Protein AF-A0A558C2K7-F1 (afdb_monomer_lite)

pLDDT: mean 79.47, std 20.64, range [41.44, 98.75]

Foldseek 3Di:
DDDDDDPDDPDDPPPPPPPDPPPLVVQCPDPDVVSVVVSVVVVVVVVVVVVVVVVVVVVVVVVVVVVVVVVVVVVVVVVVVVCVVVVD

Structure (mmCIF, N/CA/C/O backbone):
data_AF-A0A558C2K7-F1
#
_entry.id   AF-A0A558C2K7-F1
#
loop_
_atom_site.group_PDB
_atom_site.id
_atom_site.type_symbol
_atom_site.label_atom_id
_atom_site.label_alt_id
_atom_site.label_comp_id
_atom_site.label_asym_id
_atom_site.label_entity_id
_atom_site.label_seq_id
_atom_site.pdbx_PDB_ins_code
_atom_site.Cartn_x
_atom_site.Cartn_y
_atom_site.Cartn_z
_atom_site.occupancy
_atom_site.B_iso_or_equiv
_atom_site.auth_seq_id
_atom_site.auth_comp_id
_atom_site.auth_asym_id
_atom_site.auth_atom_id
_atom_site.pdbx_PDB_model_num
ATOM 1 N N . MET A 1 1 ? 18.470 -15.646 28.378 1.00 47.12 1 MET A N 1
ATOM 2 C CA . MET A 1 1 ? 19.237 -14.648 27.598 1.00 47.12 1 MET A CA 1
ATOM 3 C C . MET A 1 1 ? 19.707 -15.275 26.290 1.00 47.12 1 MET A C 1
ATOM 5 O O . MET A 1 1 ? 20.471 -16.223 26.369 1.00 47.12 1 MET A O 1
ATOM 9 N N . ARG A 1 2 ? 19.247 -14.771 25.132 1.00 41.44 2 ARG A N 1
ATOM 10 C CA . ARG A 1 2 ? 19.973 -14.638 23.842 1.00 41.44 2 ARG A CA 1
ATOM 11 C C . ARG A 1 2 ? 18.958 -14.322 22.734 1.00 41.44 2 ARG A C 1
ATOM 13 O O . ARG A 1 2 ? 18.109 -15.142 22.415 1.00 41.44 2 ARG A O 1
ATOM 20 N N . ARG A 1 3 ? 19.025 -13.096 22.211 1.00 49.72 3 ARG A N 1
ATOM 21 C CA . ARG A 1 3 ? 18.300 -12.632 21.019 1.00 49.72 3 ARG A CA 1
ATOM 22 C C . ARG A 1 3 ? 19.187 -12.915 19.796 1.00 49.72 3 ARG A C 1
ATOM 24 O O . ARG A 1 3 ? 20.358 -12.551 19.875 1.00 49.72 3 ARG A O 1
ATOM 31 N N . PRO A 1 4 ? 18.687 -13.488 18.693 1.00 48.34 4 PRO A N 1
ATOM 32 C CA . PRO A 1 4 ? 19.326 -13.339 17.389 1.00 48.34 4 PRO A CA 1
ATOM 33 C C . PRO A 1 4 ? 18.789 -12.033 16.773 1.00 48.34 4 PRO A C 1
ATOM 35 O O . PRO A 1 4 ? 17.584 -11.825 16.692 1.00 48.34 4 PRO A O 1
ATOM 38 N N . SER A 1 5 ? 19.608 -10.994 16.621 1.00 49.81 5 SER A N 1
ATOM 39 C CA . SER A 1 5 ? 20.523 -10.784 15.490 1.00 49.81 5 SER A CA 1
ATOM 40 C C . SER A 1 5 ? 19.792 -10.804 14.152 1.00 49.81 5 SER A C 1
ATOM 42 O O . SER A 1 5 ? 19.583 -11.873 13.595 1.00 49.81 5 SER A O 1
ATOM 44 N N . GLN A 1 6 ? 19.445 -9.605 13.673 1.00 48.78 6 GLN A N 1
ATOM 45 C CA . GLN A 1 6 ? 19.604 -9.094 12.300 1.00 48.78 6 GLN A CA 1
ATOM 46 C C . GLN A 1 6 ? 18.533 -8.032 12.026 1.00 48.78 6 GLN A C 1
ATOM 48 O O . GLN A 1 6 ? 17.520 -8.265 11.374 1.00 48.78 6 GLN A O 1
ATOM 53 N N . VAL A 1 7 ? 18.769 -6.829 12.553 1.00 46.88 7 VAL A N 1
ATOM 54 C CA . VAL A 1 7 ? 18.136 -5.623 12.016 1.00 46.88 7 VAL A CA 1
ATOM 55 C C . VAL A 1 7 ? 18.830 -5.370 10.681 1.00 46.88 7 VAL A C 1
ATOM 57 O O . VAL A 1 7 ? 19.938 -4.838 10.644 1.00 46.88 7 VAL A O 1
ATOM 60 N N . LEU A 1 8 ? 18.224 -5.862 9.598 1.00 51.88 8 LEU A N 1
ATOM 61 C CA . LEU A 1 8 ? 18.637 -5.549 8.236 1.00 51.88 8 LEU A CA 1
ATOM 62 C C . LEU A 1 8 ? 18.512 -4.035 8.047 1.00 51.88 8 LEU A C 1
ATOM 64 O O . LEU A 1 8 ? 17.422 -3.467 8.132 1.00 51.88 8 LEU A O 1
ATOM 68 N N . ALA A 1 9 ? 19.651 -3.388 7.826 1.00 50.81 9 ALA A N 1
ATOM 69 C CA . ALA A 1 9 ? 19.738 -1.987 7.474 1.00 50.81 9 ALA A CA 1
ATOM 70 C C . ALA A 1 9 ? 19.072 -1.759 6.107 1.00 50.81 9 ALA A C 1
ATOM 72 O O . ALA A 1 9 ? 19.666 -2.016 5.063 1.00 50.81 9 ALA A O 1
ATOM 73 N N . PHE A 1 10 ? 17.834 -1.265 6.108 1.00 46.53 10 PHE A N 1
ATOM 74 C CA . PHE A 1 10 ? 17.216 -0.676 4.924 1.00 46.53 10 PHE A CA 1
ATOM 75 C C . PHE A 1 10 ? 17.720 0.759 4.777 1.00 46.53 10 PHE A C 1
ATOM 77 O O . PHE A 1 10 ? 17.097 1.711 5.240 1.00 46.53 10 PHE A O 1
ATOM 84 N N . ALA A 1 11 ? 18.879 0.906 4.146 1.00 52.31 11 ALA A N 1
ATOM 85 C CA . ALA A 1 11 ? 19.341 2.182 3.632 1.00 52.31 11 ALA A CA 1
ATOM 86 C C . ALA A 1 11 ? 19.470 2.062 2.117 1.00 52.31 11 ALA A C 1
ATOM 88 O O . ALA A 1 11 ? 20.452 1.523 1.627 1.00 52.31 11 ALA A O 1
ATOM 89 N N . LEU A 1 12 ? 18.486 2.578 1.383 1.00 54.69 12 LEU A N 1
ATOM 90 C CA . LEU A 1 12 ? 18.741 3.178 0.077 1.00 54.69 12 LEU A CA 1
ATOM 91 C C . LEU A 1 12 ? 17.609 4.158 -0.247 1.00 54.69 12 LEU A C 1
ATOM 93 O O . LEU A 1 12 ? 16.615 3.839 -0.894 1.00 54.69 12 LEU A O 1
ATOM 97 N N . ALA A 1 13 ? 17.766 5.378 0.262 1.00 54.38 13 ALA A N 1
ATOM 98 C CA . ALA A 1 13 ? 17.044 6.541 -0.223 1.00 54.38 13 ALA A CA 1
ATOM 99 C C . ALA A 1 13 ? 17.601 6.895 -1.610 1.00 54.38 13 ALA A C 1
ATOM 101 O O . ALA A 1 13 ? 18.513 7.704 -1.743 1.00 54.38 13 ALA A O 1
ATOM 102 N N . ALA A 1 14 ? 17.080 6.241 -2.645 1.00 54.34 14 ALA A N 1
ATOM 103 C CA . ALA A 1 14 ? 17.290 6.642 -4.026 1.00 54.34 14 ALA A CA 1
ATOM 104 C C . ALA A 1 14 ? 16.140 7.566 -4.435 1.00 54.34 14 ALA A C 1
ATOM 106 O O . ALA A 1 14 ? 15.157 7.152 -5.045 1.00 54.34 14 ALA A O 1
ATOM 107 N N . SER A 1 15 ? 16.263 8.841 -4.074 1.00 54.09 15 SER A N 1
ATOM 108 C CA . SER A 1 15 ? 15.526 9.925 -4.715 1.00 54.09 15 SER A CA 1
ATOM 109 C C . SER A 1 15 ? 16.046 10.093 -6.148 1.00 54.09 15 SER A C 1
ATOM 111 O O . SER A 1 15 ? 16.826 11.000 -6.427 1.00 54.09 15 SER A O 1
ATOM 113 N N . LEU A 1 16 ? 15.663 9.186 -7.052 1.00 49.91 16 LEU A N 1
ATOM 114 C CA . LEU A 1 16 ? 15.786 9.403 -8.490 1.00 49.91 16 LEU A CA 1
ATOM 115 C C . LEU A 1 16 ? 14.478 10.013 -8.981 1.00 49.91 16 LEU A C 1
ATOM 117 O O . LEU A 1 16 ? 13.465 9.341 -9.157 1.00 49.91 16 LEU A O 1
ATOM 121 N N . SER A 1 17 ? 14.522 11.326 -9.159 1.00 50.16 17 SER A N 1
ATOM 122 C CA . SER A 1 17 ? 13.512 12.143 -9.813 1.00 50.16 17 SER A CA 1
ATOM 123 C C . SER A 1 17 ? 13.055 11.473 -11.117 1.00 50.16 17 SER A C 1
ATOM 125 O O . SER A 1 17 ? 13.857 11.307 -12.036 1.00 50.16 17 SER A O 1
ATOM 127 N N . LEU A 1 18 ? 11.772 11.098 -11.194 1.00 51.41 18 LEU A N 1
ATOM 128 C CA . LEU A 1 18 ? 11.099 10.429 -12.322 1.00 51.41 18 LEU A CA 1
ATOM 129 C C . LEU A 1 18 ? 10.972 11.319 -13.588 1.00 51.41 18 LEU A C 1
ATOM 131 O O . LEU A 1 18 ? 9.908 11.423 -14.191 1.00 51.41 18 LEU A O 1
ATOM 135 N N . GLY A 1 19 ? 12.044 11.994 -14.004 1.00 51.28 19 GLY A N 1
ATOM 136 C CA . GLY A 1 19 ? 12.061 12.894 -15.163 1.00 51.28 19 GLY A CA 1
ATOM 137 C C . GLY A 1 19 ? 12.514 12.265 -16.487 1.00 51.28 19 GLY A C 1
ATOM 138 O O . GLY A 1 19 ? 12.518 12.952 -17.502 1.00 51.28 19 GLY A O 1
ATOM 139 N N . SER A 1 20 ? 12.897 10.984 -16.514 1.00 47.78 20 SER A N 1
ATOM 140 C CA . SER A 1 20 ? 13.716 10.430 -17.611 1.00 47.78 20 SER A CA 1
ATOM 141 C C . SER A 1 20 ? 13.090 9.222 -18.320 1.00 47.78 20 SER A C 1
ATOM 143 O O . SER A 1 20 ? 13.754 8.213 -18.532 1.00 47.78 20 SER A O 1
ATOM 145 N N . CYS A 1 21 ? 11.815 9.287 -18.715 1.00 53.22 21 CYS A N 1
ATOM 146 C CA . CYS A 1 21 ? 11.179 8.188 -19.468 1.00 53.22 21 CYS A CA 1
ATOM 147 C C . CYS A 1 21 ? 11.494 8.173 -20.983 1.00 53.22 21 CYS A C 1
ATOM 149 O O . CYS A 1 21 ? 11.206 7.186 -21.656 1.00 53.22 21 CYS A O 1
ATOM 151 N N . SER A 1 22 ? 12.085 9.229 -21.550 1.00 53.31 22 SER A N 1
ATOM 152 C CA . SER A 1 22 ? 12.333 9.345 -23.001 1.00 53.31 22 SER A CA 1
ATOM 153 C C . SER A 1 22 ? 13.678 8.767 -23.470 1.00 53.31 22 SER A C 1
ATOM 155 O O . SER A 1 22 ? 13.783 8.315 -24.611 1.00 53.31 22 SER A O 1
ATOM 157 N N . LEU A 1 23 ? 14.691 8.712 -22.598 1.00 53.53 23 LEU A N 1
ATOM 158 C CA . LEU A 1 23 ? 16.018 8.173 -22.936 1.00 53.53 23 LEU A CA 1
ATOM 159 C C . LEU A 1 23 ? 16.040 6.635 -22.910 1.00 53.53 23 LEU A C 1
ATOM 161 O O . LEU A 1 23 ? 16.501 6.005 -23.857 1.00 53.53 23 LEU A O 1
ATOM 165 N N . ILE A 1 24 ? 15.423 6.020 -21.896 1.00 56.31 24 ILE A N 1
ATOM 166 C CA . ILE A 1 24 ? 15.424 4.558 -21.693 1.00 56.31 24 ILE A CA 1
ATOM 167 C C . ILE A 1 24 ? 14.696 3.822 -22.833 1.00 56.31 24 ILE A C 1
ATOM 169 O O . ILE A 1 24 ? 15.090 2.729 -23.238 1.00 56.31 24 ILE A O 1
ATOM 173 N N . ARG A 1 25 ? 13.639 4.426 -23.395 1.00 55.00 25 ARG A N 1
ATOM 174 C CA . ARG A 1 25 ? 12.878 3.839 -24.512 1.00 55.00 25 ARG A CA 1
ATOM 175 C C . ARG A 1 25 ? 13.650 3.872 -25.836 1.00 55.00 25 ARG A C 1
ATOM 177 O O . ARG A 1 25 ? 13.440 2.997 -26.669 1.00 55.00 25 ARG A O 1
ATOM 184 N N . SER A 1 26 ? 14.535 4.855 -26.010 1.00 56.47 26 SER A N 1
ATOM 185 C CA . SER A 1 26 ? 15.396 4.975 -27.194 1.00 56.47 26 SER A CA 1
ATOM 186 C C . SER A 1 26 ? 16.562 3.979 -27.146 1.00 56.47 26 SER A C 1
ATOM 188 O O . SER A 1 26 ? 16.885 3.378 -28.168 1.00 56.47 26 SER A O 1
ATOM 190 N N . ASP A 1 27 ? 17.124 3.721 -25.960 1.00 56.88 27 ASP A N 1
ATOM 191 C CA . ASP A 1 27 ? 18.197 2.732 -25.765 1.00 56.88 27 ASP A CA 1
ATOM 192 C C . ASP A 1 27 ? 17.724 1.273 -25.864 1.00 56.88 27 ASP A C 1
ATOM 194 O O . ASP A 1 27 ? 18.487 0.404 -26.283 1.00 56.88 27 ASP A O 1
ATOM 198 N N . ALA A 1 28 ? 16.450 0.986 -25.577 1.00 59.88 28 ALA A N 1
ATOM 199 C CA . ALA A 1 28 ? 15.876 -0.349 -25.788 1.00 59.88 28 ALA A CA 1
ATOM 200 C C . ALA A 1 28 ? 15.838 -0.771 -27.274 1.00 59.88 28 ALA A C 1
ATOM 202 O O . ALA A 1 28 ? 15.748 -1.961 -27.566 1.00 59.88 28 ALA A O 1
ATOM 203 N N . ASN A 1 29 ? 15.928 0.187 -28.205 1.00 61.56 29 ASN A N 1
ATOM 204 C CA . ASN A 1 29 ? 16.058 -0.054 -29.646 1.00 61.56 29 ASN A CA 1
ATOM 205 C C . ASN A 1 29 ? 17.502 0.177 -30.147 1.00 61.56 29 ASN A C 1
ATOM 207 O O . ASN A 1 29 ? 17.731 0.390 -31.341 1.00 61.56 29 ASN A O 1
ATOM 211 N N . SER A 1 30 ? 18.481 0.198 -29.235 1.00 67.38 30 SER A N 1
ATOM 212 C CA . SER A 1 30 ? 19.890 0.378 -29.575 1.00 67.38 30 SER A CA 1
ATOM 213 C C . SER A 1 30 ? 20.401 -0.785 -30.423 1.00 67.38 30 SER A C 1
ATOM 215 O O . SER A 1 30 ? 20.086 -1.948 -30.186 1.00 67.38 30 SER A O 1
ATOM 217 N N . ARG A 1 31 ? 21.262 -0.475 -31.398 1.00 74.81 31 ARG A N 1
ATOM 218 C CA . ARG A 1 31 ? 21.978 -1.490 -32.190 1.00 74.81 31 ARG A CA 1
ATOM 219 C C . ARG A 1 31 ? 23.052 -2.222 -31.379 1.00 74.81 31 ARG A C 1
ATOM 221 O O . ARG A 1 31 ? 23.601 -3.208 -31.861 1.00 74.81 31 ARG A O 1
ATOM 228 N N . ASN A 1 32 ? 23.371 -1.736 -30.177 1.00 84.88 32 ASN A N 1
ATOM 229 C CA . ASN A 1 32 ? 24.265 -2.419 -29.256 1.00 84.88 32 ASN A CA 1
ATOM 230 C C . ASN A 1 32 ? 23.451 -3.373 -28.357 1.00 84.88 32 ASN A C 1
ATOM 232 O O . ASN A 1 32 ? 22.658 -2.889 -27.543 1.00 84.88 32 ASN A O 1
ATOM 236 N N . PRO A 1 33 ? 23.658 -4.701 -28.453 1.00 83.62 33 PRO A N 1
ATOM 237 C CA . PRO A 1 33 ? 22.861 -5.682 -27.718 1.00 83.62 33 PRO A CA 1
ATOM 238 C C . PRO A 1 33 ? 22.975 -5.533 -26.195 1.00 83.62 33 PRO A C 1
ATOM 240 O O . PRO A 1 33 ? 21.981 -5.714 -25.500 1.00 83.62 33 PRO A O 1
ATOM 243 N N . LEU A 1 34 ? 24.139 -5.124 -25.675 1.00 86.94 34 LEU A N 1
ATOM 244 C CA . LEU A 1 34 ? 24.334 -4.930 -24.232 1.00 86.94 34 LEU A CA 1
ATOM 245 C C . LEU A 1 34 ? 23.522 -3.742 -23.699 1.00 86.94 34 LEU A C 1
ATOM 247 O O . LEU A 1 34 ? 23.006 -3.781 -22.584 1.00 86.94 34 LEU A O 1
ATOM 251 N N . ILE A 1 35 ? 23.393 -2.683 -24.504 1.00 85.94 35 ILE A N 1
ATOM 252 C CA . ILE A 1 35 ? 22.600 -1.502 -24.145 1.00 85.94 35 ILE A CA 1
ATOM 253 C C . ILE A 1 35 ? 21.108 -1.844 -24.189 1.00 85.94 35 ILE A C 1
ATOM 255 O O . ILE A 1 35 ? 20.375 -1.494 -23.264 1.00 85.94 35 ILE A O 1
ATOM 259 N N . ALA A 1 36 ? 20.670 -2.573 -25.218 1.00 85.06 36 ALA A N 1
ATOM 260 C CA . ALA A 1 36 ? 19.284 -3.009 -25.345 1.00 85.06 36 ALA A CA 1
ATOM 261 C C . ALA A 1 36 ? 18.859 -3.925 -24.180 1.00 85.06 36 ALA A C 1
ATOM 263 O O . ALA A 1 36 ? 17.805 -3.702 -23.583 1.00 85.06 36 ALA A O 1
ATOM 264 N N . GLU A 1 37 ? 19.696 -4.898 -23.800 1.00 87.31 37 GLU A N 1
ATOM 265 C CA . GLU A 1 37 ? 19.442 -5.797 -22.665 1.00 87.31 37 GLU A CA 1
ATOM 266 C C . GLU A 1 37 ? 19.349 -5.027 -21.338 1.00 87.31 37 GLU A C 1
ATOM 268 O O . GLU A 1 37 ? 18.395 -5.188 -20.570 1.00 87.31 37 GLU A O 1
ATOM 273 N N . GLN A 1 38 ? 20.296 -4.121 -21.082 1.00 88.31 38 GLN A N 1
ATOM 274 C CA . GLN A 1 38 ? 20.278 -3.311 -19.867 1.00 88.31 38 GLN A CA 1
ATOM 275 C C . GLN A 1 38 ? 19.050 -2.385 -19.819 1.00 88.31 38 GLN A C 1
ATOM 277 O O . GLN A 1 38 ? 18.437 -2.234 -18.760 1.00 88.31 38 GLN A O 1
ATOM 282 N N . ALA A 1 39 ? 18.642 -1.799 -20.949 1.00 86.88 39 ALA A N 1
ATOM 283 C CA . ALA A 1 39 ? 17.436 -0.979 -21.035 1.00 86.88 39 ALA A CA 1
ATOM 284 C C . ALA A 1 39 ? 16.154 -1.796 -20.788 1.00 86.88 39 ALA A C 1
ATOM 286 O O . ALA A 1 39 ? 15.233 -1.308 -20.127 1.00 86.88 39 ALA A O 1
ATOM 287 N N . GLN A 1 40 ? 16.086 -3.045 -21.260 1.00 87.75 40 GLN A N 1
ATOM 288 C CA . GLN A 1 40 ? 14.982 -3.957 -20.936 1.00 87.75 40 GLN A CA 1
ATOM 289 C C . GLN A 1 40 ? 14.925 -4.245 -19.436 1.00 87.75 40 GLN A C 1
ATOM 291 O O . GLN A 1 40 ? 13.879 -4.049 -18.817 1.00 87.75 40 GLN A O 1
ATOM 296 N N . ARG A 1 41 ? 16.065 -4.586 -18.827 1.00 90.38 41 ARG A N 1
ATOM 297 C CA . ARG A 1 41 ? 16.149 -4.839 -17.385 1.00 90.38 41 ARG A CA 1
ATOM 298 C C . ARG A 1 41 ? 15.707 -3.635 -16.553 1.00 90.38 41 ARG A C 1
ATOM 300 O O . ARG A 1 41 ? 14.990 -3.802 -15.569 1.00 90.38 41 ARG A O 1
ATOM 307 N N . VAL A 1 42 ? 16.104 -2.422 -16.941 1.00 91.56 42 VAL A N 1
ATOM 308 C CA . VAL A 1 42 ? 15.661 -1.186 -16.274 1.00 91.56 42 VAL A CA 1
ATOM 309 C C . VAL A 1 42 ? 14.146 -1.013 -16.386 1.00 91.56 42 VAL A C 1
ATOM 311 O O . VAL A 1 42 ? 13.500 -0.710 -15.385 1.00 91.56 42 VAL A O 1
ATOM 314 N N . ASN A 1 43 ? 13.562 -1.246 -17.564 1.00 89.19 43 ASN A N 1
ATOM 315 C CA . ASN A 1 43 ? 12.111 -1.169 -17.741 1.00 89.19 43 ASN A CA 1
ATOM 316 C C . ASN A 1 43 ? 11.368 -2.199 -16.881 1.00 89.19 43 ASN A C 1
ATOM 318 O O . ASN A 1 43 ? 10.349 -1.868 -16.278 1.00 89.19 43 ASN A O 1
ATOM 322 N N . ASP A 1 44 ? 11.869 -3.429 -16.801 1.00 92.88 44 ASP A N 1
ATOM 323 C CA . ASP A 1 44 ? 11.240 -4.476 -15.996 1.00 92.88 44 ASP A CA 1
ATOM 324 C C . ASP A 1 44 ? 11.316 -4.164 -14.499 1.00 92.88 44 ASP A C 1
ATOM 326 O O . ASP A 1 44 ? 10.333 -4.353 -13.781 1.00 92.88 44 ASP A O 1
ATOM 330 N N . LEU A 1 45 ? 12.446 -3.628 -14.029 1.00 95.56 45 LEU A N 1
ATOM 331 C CA . LEU A 1 45 ? 12.581 -3.150 -12.652 1.00 95.56 45 LEU A CA 1
ATOM 332 C C . LEU A 1 45 ? 11.647 -1.9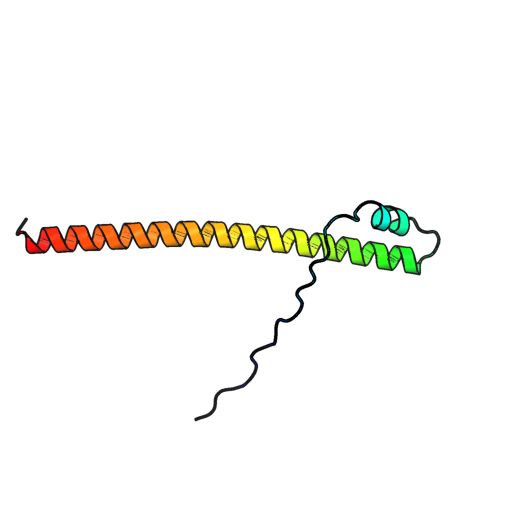70 -12.369 1.00 95.56 45 LEU A C 1
ATOM 334 O O . LEU A 1 45 ? 11.019 -1.942 -11.313 1.00 95.56 45 LEU A O 1
ATOM 338 N N . GLN A 1 46 ? 11.505 -1.028 -13.305 1.00 93.25 46 GLN A N 1
ATOM 339 C CA . GLN A 1 46 ? 10.583 0.096 -13.145 1.00 93.25 46 GLN A CA 1
ATOM 340 C C . GLN A 1 46 ? 9.136 -0.388 -12.995 1.00 93.25 46 GLN A C 1
ATOM 342 O O . GLN A 1 46 ? 8.443 0.052 -12.082 1.00 93.25 46 GLN A O 1
ATOM 347 N N . ARG A 1 47 ? 8.698 -1.348 -13.823 1.00 94.81 47 ARG A N 1
ATOM 348 C CA . ARG A 1 47 ? 7.356 -1.941 -13.693 1.00 94.81 47 ARG A CA 1
ATOM 349 C C . ARG A 1 47 ? 7.162 -2.618 -12.336 1.00 94.81 47 ARG A C 1
ATOM 351 O O . ARG A 1 47 ? 6.145 -2.388 -11.693 1.00 94.81 47 ARG A O 1
ATOM 358 N N . GLN A 1 48 ? 8.149 -3.384 -11.865 1.00 95.62 48 GLN A N 1
ATOM 359 C CA . GLN A 1 48 ? 8.092 -4.018 -10.541 1.00 95.62 48 GLN A CA 1
ATOM 360 C C . GLN A 1 48 ? 7.977 -2.989 -9.408 1.00 95.62 48 GLN A C 1
ATOM 362 O O . GLN A 1 48 ? 7.208 -3.188 -8.467 1.00 95.62 48 GLN A O 1
ATOM 367 N N . VAL A 1 49 ? 8.713 -1.877 -9.497 1.00 96.06 49 VAL A N 1
ATOM 368 C CA . VAL A 1 49 ? 8.621 -0.773 -8.530 1.00 96.06 49 VAL A CA 1
ATOM 369 C C . VAL A 1 49 ? 7.230 -0.140 -8.557 1.00 96.06 49 VAL A C 1
ATOM 371 O O . VAL A 1 49 ? 6.636 0.079 -7.499 1.00 96.06 49 VAL A O 1
ATOM 374 N N . ASP A 1 50 ? 6.686 0.124 -9.742 1.00 96.25 50 ASP A N 1
ATOM 375 C CA . ASP A 1 50 ? 5.364 0.733 -9.896 1.00 96.25 50 ASP A CA 1
ATOM 376 C C . ASP A 1 50 ? 4.250 -0.175 -9.350 1.00 96.25 50 ASP A C 1
ATOM 378 O O . ASP A 1 50 ? 3.353 0.295 -8.642 1.00 96.25 50 ASP A O 1
ATOM 382 N N . ASP A 1 51 ? 4.333 -1.481 -9.604 1.00 96.88 51 ASP A N 1
ATOM 383 C CA . ASP A 1 51 ? 3.402 -2.472 -9.061 1.00 96.88 51 ASP A CA 1
ATOM 384 C C . ASP A 1 51 ? 3.489 -2.541 -7.532 1.00 96.88 51 ASP A C 1
ATOM 386 O O . ASP A 1 51 ? 2.467 -2.523 -6.835 1.00 96.88 51 ASP A O 1
ATOM 390 N N . GLN A 1 52 ? 4.704 -2.538 -6.979 1.00 97.88 52 GLN A N 1
ATOM 391 C CA . GLN A 1 52 ? 4.902 -2.559 -5.534 1.00 97.88 52 GLN A CA 1
ATOM 392 C C . GLN A 1 52 ? 4.367 -1.286 -4.860 1.00 97.88 52 GLN A C 1
ATOM 394 O O . GLN A 1 52 ? 3.780 -1.371 -3.777 1.0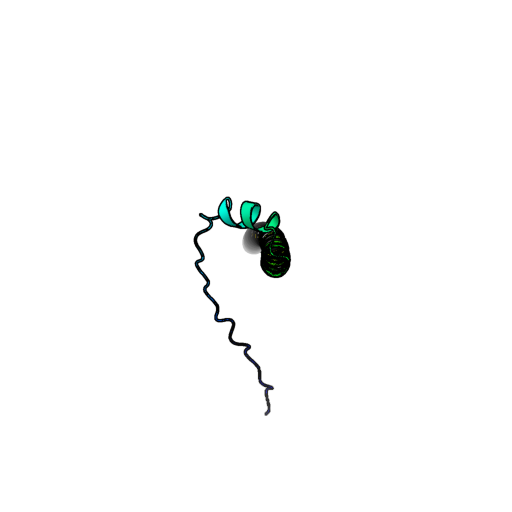0 97.88 52 GLN A O 1
ATOM 399 N N . ASN A 1 53 ? 4.506 -0.124 -5.505 1.00 96.94 53 ASN A N 1
ATOM 400 C CA . ASN A 1 53 ? 3.932 1.135 -5.029 1.00 96.94 53 ASN A CA 1
ATOM 401 C C . ASN A 1 53 ? 2.399 1.074 -4.970 1.00 96.94 53 ASN A C 1
ATOM 403 O O . ASN A 1 53 ? 1.807 1.465 -3.963 1.00 96.94 53 ASN A O 1
ATOM 407 N N . ARG A 1 54 ? 1.745 0.500 -5.989 1.00 96.94 54 ARG A N 1
ATOM 408 C CA . ARG A 1 54 ? 0.282 0.304 -5.992 1.00 96.94 54 ARG A CA 1
ATOM 409 C C . ARG A 1 54 ? -0.186 -0.600 -4.851 1.00 96.94 54 ARG A C 1
ATOM 411 O O . ARG A 1 54 ? -1.219 -0.328 -4.229 1.00 96.94 54 ARG A O 1
ATOM 418 N N . LEU A 1 55 ? 0.572 -1.656 -4.549 1.00 97.88 55 LEU A N 1
ATOM 419 C CA . LEU A 1 55 ? 0.297 -2.520 -3.399 1.00 97.88 55 LEU A CA 1
ATOM 420 C C . LEU A 1 55 ? 0.421 -1.744 -2.082 1.00 97.88 55 LEU A C 1
ATOM 422 O O . LEU A 1 55 ? -0.478 -1.813 -1.247 1.00 97.88 55 LEU A O 1
ATOM 426 N N . VAL A 1 56 ? 1.482 -0.951 -1.915 1.00 98.00 56 VAL A N 1
ATOM 427 C CA . VAL A 1 56 ? 1.678 -0.114 -0.720 1.00 98.00 56 VAL A CA 1
ATOM 428 C C . VAL A 1 56 ? 0.529 0.876 -0.533 1.00 98.00 56 VAL A C 1
ATOM 430 O O . VAL A 1 56 ? 0.030 1.034 0.582 1.00 98.00 56 VAL A O 1
ATOM 433 N N . ASP A 1 57 ? 0.074 1.530 -1.598 1.00 97.94 57 ASP A N 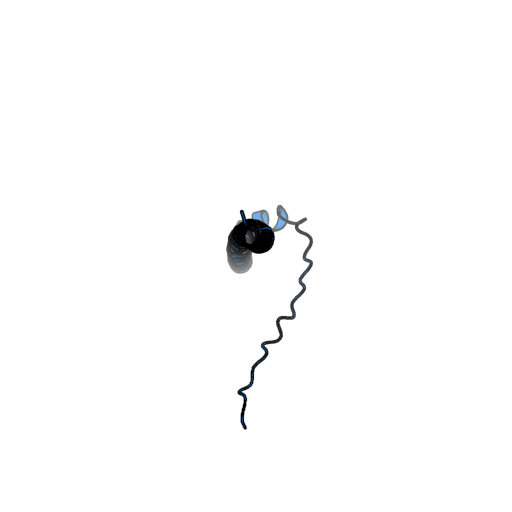1
ATOM 434 C CA . ASP A 1 57 ? -1.037 2.480 -1.512 1.00 97.94 57 ASP A CA 1
ATOM 435 C C . ASP A 1 57 ? -2.361 1.794 -1.158 1.00 97.94 57 ASP A C 1
ATOM 437 O O . ASP A 1 57 ? -3.143 2.319 -0.357 1.00 97.94 57 ASP A O 1
ATOM 441 N N . THR A 1 58 ? -2.571 0.577 -1.663 1.00 98.25 58 THR A N 1
ATOM 442 C CA . THR A 1 58 ? -3.705 -0.271 -1.277 1.00 98.25 58 THR A CA 1
ATOM 443 C C . THR A 1 58 ? -3.656 -0.621 0.211 1.00 98.25 58 THR A C 1
ATOM 445 O O . THR A 1 58 ? -4.654 -0.467 0.919 1.00 98.25 58 THR A O 1
ATOM 448 N N . GLU A 1 59 ? -2.497 -1.041 0.722 1.00 98.56 59 GLU A N 1
ATOM 449 C CA . GLU A 1 59 ? -2.331 -1.369 2.142 1.00 98.56 59 GLU A CA 1
ATOM 450 C C . GLU A 1 59 ? -2.484 -0.136 3.045 1.00 98.56 59 GLU A C 1
ATOM 452 O O . GLU A 1 59 ? -3.140 -0.213 4.084 1.00 98.56 59 GLU A O 1
ATOM 457 N N . LYS A 1 60 ? -2.009 1.043 2.623 1.00 98.44 60 LYS A N 1
ATOM 458 C CA . LYS A 1 60 ? -2.265 2.309 3.336 1.00 98.44 60 LYS A CA 1
ATOM 459 C C . LYS A 1 60 ? -3.756 2.644 3.402 1.00 98.44 60 LYS A C 1
ATOM 461 O O . LYS A 1 60 ? -4.231 3.154 4.420 1.00 98.44 60 LYS A O 1
ATOM 466 N N . ALA A 1 61 ? -4.508 2.397 2.330 1.00 98.44 61 ALA A N 1
ATOM 467 C CA . ALA A 1 61 ? -5.953 2.612 2.325 1.00 98.44 61 ALA A CA 1
ATOM 468 C C . ALA A 1 61 ? -6.664 1.656 3.298 1.00 98.44 61 ALA A C 1
ATOM 470 O O . ALA A 1 61 ? -7.501 2.098 4.092 1.00 98.44 61 ALA A O 1
ATOM 471 N N . LYS A 1 62 ? -6.273 0.374 3.307 1.00 98.56 62 LYS A N 1
ATOM 472 C CA . LYS A 1 62 ? -6.768 -0.620 4.274 1.00 98.56 62 LYS A CA 1
ATOM 473 C C . LYS A 1 62 ? -6.440 -0.224 5.713 1.00 98.56 62 LYS A C 1
ATOM 475 O O . LYS A 1 62 ? -7.322 -0.249 6.568 1.0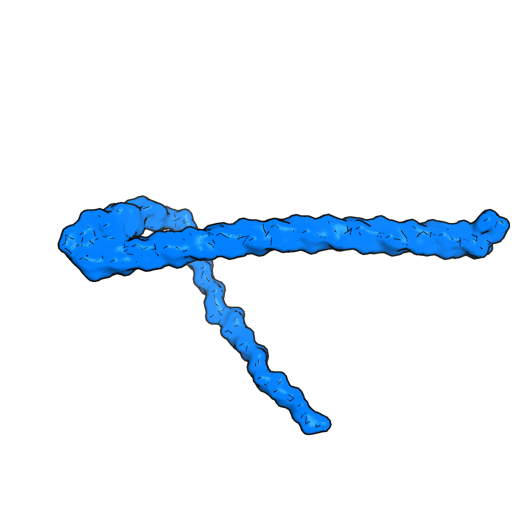0 98.56 62 LYS A O 1
ATOM 480 N N . GLU A 1 63 ? -5.211 0.211 5.983 1.00 98.56 63 GLU A N 1
ATOM 481 C CA . GLU A 1 63 ? -4.790 0.661 7.312 1.00 98.56 63 GLU A CA 1
ATOM 482 C C . GLU A 1 63 ? -5.651 1.833 7.809 1.00 98.56 63 GLU A C 1
ATOM 484 O O . GLU A 1 63 ? -6.116 1.833 8.953 1.00 98.56 63 GLU A O 1
ATOM 489 N N . LYS A 1 64 ? -5.919 2.823 6.945 1.00 98.50 64 LYS A N 1
ATOM 490 C CA . LYS A 1 64 ? -6.817 3.939 7.274 1.00 98.50 64 LYS A CA 1
ATOM 491 C C . LYS A 1 64 ? -8.215 3.435 7.625 1.00 98.50 64 LYS A C 1
ATOM 493 O O . LYS A 1 64 ? -8.749 3.840 8.657 1.00 98.50 64 LYS A O 1
ATOM 498 N N . ALA A 1 65 ? -8.788 2.540 6.822 1.00 98.69 65 ALA A N 1
ATOM 499 C CA . ALA A 1 65 ? -10.107 1.968 7.088 1.00 98.69 65 ALA A CA 1
ATOM 500 C C . ALA A 1 65 ? -10.157 1.240 8.445 1.00 98.69 65 ALA A C 1
ATOM 502 O O . ALA A 1 65 ? -11.058 1.492 9.247 1.00 98.69 65 ALA A O 1
ATOM 503 N N . LEU A 1 66 ? -9.145 0.424 8.754 1.00 98.75 66 LEU A N 1
ATOM 504 C CA . LEU A 1 66 ? -9.027 -0.268 10.042 1.00 98.75 66 LEU A CA 1
ATOM 505 C C . LEU A 1 66 ? -8.906 0.712 11.217 1.00 98.75 66 LEU A C 1
ATOM 507 O O . LEU A 1 66 ? -9.544 0.526 12.254 1.00 98.75 66 LEU A O 1
ATOM 511 N N . LYS A 1 67 ? -8.141 1.800 11.063 1.00 98.56 67 LYS A N 1
ATOM 512 C CA . LYS A 1 67 ? -8.048 2.864 12.077 1.00 98.56 67 LYS A CA 1
ATOM 513 C C . LYS A 1 67 ? -9.399 3.537 12.334 1.00 98.56 67 LYS A C 1
ATOM 515 O O . LYS A 1 67 ? -9.724 3.803 13.494 1.00 98.56 67 LYS A O 1
ATOM 520 N N . TYR A 1 68 ? -10.194 3.784 11.292 1.00 98.62 68 TYR A N 1
ATOM 521 C CA . TYR A 1 68 ? -11.555 4.307 11.443 1.00 98.62 68 TYR A CA 1
ATOM 522 C C . TYR A 1 68 ? -12.459 3.327 12.193 1.00 98.62 68 TYR A C 1
ATOM 524 O O . TYR A 1 68 ? -13.082 3.723 13.176 1.00 98.62 68 TYR A O 1
ATOM 532 N N . GLN A 1 69 ? -12.469 2.051 11.798 1.00 98.50 69 GLN A N 1
ATOM 533 C CA . GLN A 1 69 ? -13.247 1.010 12.479 1.00 98.50 69 GLN A CA 1
ATOM 534 C C . GLN A 1 69 ? -12.874 0.904 13.963 1.00 9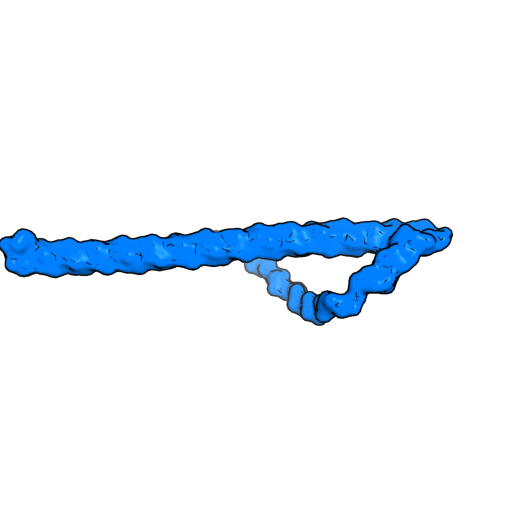8.50 69 GLN A C 1
ATOM 536 O O . GLN A 1 69 ? -13.749 0.902 14.829 1.00 98.50 69 GLN A O 1
ATOM 541 N N . LEU A 1 70 ? -11.575 0.915 14.279 1.00 98.56 70 LEU A N 1
ATOM 542 C CA . LEU A 1 70 ? -11.091 0.894 15.657 1.00 98.56 70 LEU A CA 1
ATOM 543 C C . LEU A 1 70 ? -11.562 2.118 16.454 1.00 98.56 70 LEU A C 1
ATOM 545 O O . LEU A 1 70 ? -11.926 1.996 17.625 1.00 98.56 70 LEU A O 1
ATOM 549 N N . LYS A 1 71 ? -11.547 3.309 15.844 1.00 98.62 71 LYS A N 1
ATOM 550 C CA . LYS A 1 71 ? -12.029 4.535 16.489 1.00 98.62 71 LYS A CA 1
ATOM 551 C C . LYS A 1 71 ? -13.525 4.444 16.796 1.00 98.62 71 LYS A C 1
ATOM 553 O O . LYS A 1 71 ? -13.909 4.758 17.922 1.00 98.62 71 LYS A O 1
ATOM 558 N N . SER A 1 72 ? -14.335 3.983 15.845 1.00 98.50 72 SER A N 1
ATOM 559 C CA . SER A 1 72 ? -15.777 3.794 16.039 1.00 98.50 72 SER A CA 1
ATOM 560 C C . SER A 1 72 ? -16.067 2.776 17.143 1.00 98.50 72 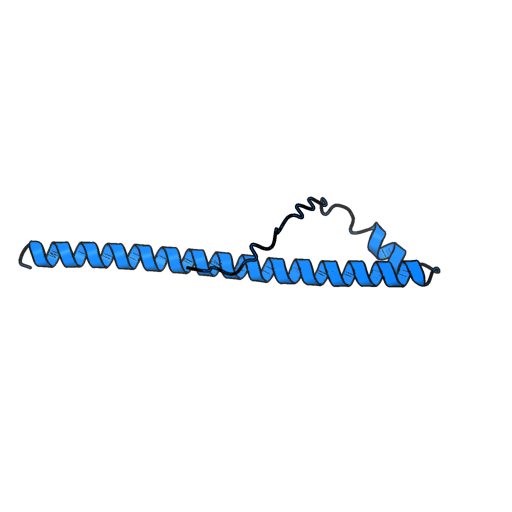SER A C 1
ATOM 562 O O . SER A 1 72 ? -16.776 3.096 18.093 1.00 98.50 72 SER A O 1
ATOM 564 N N . ALA A 1 73 ? -15.411 1.611 17.122 1.00 98.50 73 ALA A N 1
ATOM 565 C CA . ALA A 1 73 ? -15.569 0.591 18.162 1.00 98.50 73 ALA A CA 1
ATOM 566 C C . ALA A 1 73 ? -15.202 1.115 19.566 1.00 98.50 73 ALA A C 1
ATOM 568 O O . ALA A 1 73 ? -15.887 0.833 20.552 1.00 98.50 73 ALA A O 1
ATOM 569 N N . LYS A 1 74 ? -14.150 1.941 19.679 1.00 98.50 74 LYS A N 1
ATOM 570 C CA . LYS A 1 74 ? -13.792 2.607 20.945 1.00 98.50 74 LYS A CA 1
ATOM 571 C C . LYS A 1 74 ? -14.876 3.576 21.423 1.00 98.50 74 LYS A C 1
ATOM 573 O O . LYS A 1 74 ? -15.116 3.665 22.628 1.00 98.50 74 LYS A O 1
ATOM 578 N N . GLN A 1 75 ? -15.508 4.313 20.511 1.00 98.44 75 GLN A N 1
ATOM 579 C CA . GLN A 1 75 ? -16.597 5.231 20.847 1.00 98.44 75 GLN A CA 1
ATOM 580 C C . GLN A 1 75 ? -17.847 4.476 21.300 1.00 98.44 75 GLN A C 1
ATOM 582 O O . GLN A 1 75 ? -18.408 4.822 22.338 1.00 98.44 75 GLN A O 1
ATOM 587 N N . GLU A 1 76 ? -18.224 3.406 20.601 1.00 97.88 76 GLU A N 1
ATOM 588 C CA . GLU A 1 76 ? -19.333 2.536 21.004 1.00 97.88 76 GLU A CA 1
ATOM 589 C C . GLU A 1 76 ? -19.102 1.932 22.389 1.00 97.88 76 GLU A C 1
ATOM 591 O O . GLU A 1 76 ? -19.983 1.984 23.246 1.00 97.88 76 GLU A O 1
ATOM 596 N N . LEU A 1 77 ? -17.894 1.426 22.657 1.00 97.88 77 LEU A N 1
ATOM 597 C CA . LEU A 1 77 ? -17.539 0.913 23.979 1.00 97.88 77 LEU A CA 1
ATOM 598 C C . LEU A 1 77 ? -17.681 1.993 25.058 1.00 97.88 77 LEU A C 1
ATOM 600 O O . LEU A 1 77 ? -18.184 1.717 26.148 1.00 97.88 77 LEU A O 1
ATOM 604 N N . LYS A 1 78 ? -17.246 3.226 24.774 1.00 97.81 78 LYS A N 1
ATOM 605 C CA . LYS A 1 78 ? -17.393 4.352 25.705 1.00 97.81 78 LYS A CA 1
ATOM 606 C C . LYS A 1 78 ? -18.868 4.675 25.962 1.00 97.81 78 LYS A C 1
ATOM 608 O O . LYS A 1 78 ? -19.232 4.864 27.119 1.00 97.81 78 LYS A O 1
ATOM 613 N N . ALA A 1 79 ? -19.701 4.700 24.922 1.00 97.00 79 ALA A N 1
ATOM 614 C CA . ALA A 1 79 ? -21.136 4.950 25.042 1.00 97.00 79 ALA A CA 1
ATOM 615 C C . ALA A 1 79 ? -21.831 3.867 25.881 1.00 97.00 79 ALA A C 1
ATOM 617 O O . ALA A 1 79 ? -22.523 4.192 26.842 1.00 97.00 79 ALA A O 1
ATOM 618 N N . ARG A 1 80 ? -21.551 2.586 25.609 1.00 96.81 80 ARG A N 1
ATOM 619 C CA . ARG A 1 80 ? -22.087 1.451 26.382 1.00 96.81 80 ARG A CA 1
ATOM 620 C C . ARG A 1 80 ? -21.658 1.494 27.848 1.00 96.81 80 ARG A C 1
ATOM 622 O O . ARG A 1 80 ? -22.471 1.271 28.738 1.00 96.81 80 ARG A O 1
ATOM 629 N N . LYS A 1 81 ? -20.393 1.837 28.122 1.00 96.31 81 LYS A N 1
ATOM 630 C CA . LYS A 1 81 ? -19.908 2.042 29.498 1.00 96.31 81 LYS A CA 1
ATOM 631 C C . LYS A 1 81 ? -20.632 3.187 30.202 1.00 96.31 81 LYS A C 1
ATOM 633 O O . LYS A 1 81 ? -20.826 3.108 31.409 1.00 96.31 81 LYS A O 1
ATOM 638 N N . GLN A 1 82 ? -20.989 4.248 29.482 1.00 96.31 82 GLN A N 1
ATOM 639 C CA . GLN A 1 82 ? -21.733 5.362 30.060 1.00 96.31 82 GLN A CA 1
ATOM 640 C C . GLN A 1 82 ? -23.182 4.968 30.362 1.00 96.31 82 GLN A C 1
ATOM 642 O O . GLN A 1 82 ? -23.640 5.249 31.462 1.00 96.31 82 GLN A O 1
ATOM 647 N N . GLN A 1 83 ? -23.852 4.268 29.440 1.00 93.50 83 GLN A N 1
ATOM 648 C CA . GLN A 1 83 ? -25.212 3.743 29.629 1.00 93.50 83 GLN A CA 1
ATOM 649 C C . GLN A 1 83 ? -25.295 2.846 30.870 1.00 93.50 83 GLN A C 1
ATOM 651 O O . GLN A 1 83 ? -26.064 3.132 31.785 1.00 93.50 83 GLN A O 1
ATOM 656 N N . ALA A 1 84 ? -24.382 1.873 30.973 1.00 94.06 84 ALA A N 1
ATOM 657 C CA . ALA A 1 84 ? -24.300 0.967 32.118 1.00 94.06 84 ALA A CA 1
ATOM 658 C C . ALA A 1 84 ? -24.051 1.692 33.455 1.00 94.06 84 ALA A C 1
ATOM 660 O O . ALA A 1 84 ? -24.498 1.232 34.500 1.00 94.06 84 ALA A O 1
ATOM 661 N N . LYS A 1 85 ? -23.340 2.829 33.443 1.00 92.25 85 LYS A N 1
ATOM 662 C CA . LYS A 1 85 ? -23.133 3.661 34.642 1.00 92.25 85 LYS A CA 1
ATOM 663 C C . LYS A 1 85 ? -24.346 4.516 34.994 1.00 92.25 85 LYS A C 1
ATOM 665 O O . LYS A 1 85 ? -24.535 4.816 36.165 1.00 92.25 85 LYS A O 1
ATOM 670 N N . SER A 1 86 ? -25.124 4.945 34.002 1.00 88.56 86 SER A N 1
ATOM 671 C CA . SER A 1 86 ? -26.313 5.777 34.209 1.00 88.56 86 SER A CA 1
ATOM 672 C C . SER A 1 86 ? -27.557 4.994 34.639 1.00 88.56 86 SER A C 1
ATOM 674 O O . SER A 1 86 ? -28.577 5.621 34.895 1.00 88.56 86 SER A O 1
ATOM 676 N N . GLY A 1 87 ? -27.486 3.661 34.735 1.00 74.56 87 GLY A N 1
ATOM 677 C CA . GLY A 1 87 ? -28.605 2.829 35.193 1.00 74.56 87 GLY A CA 1
ATOM 678 C C . GLY A 1 87 ? -29.772 2.720 34.204 1.00 74.56 87 GLY A C 1
ATOM 679 O O . GLY A 1 87 ? -30.867 2.356 34.623 1.00 74.56 87 GLY A O 1
ATOM 680 N N . TYR A 1 88 ? -29.534 3.041 32.926 1.00 52.00 88 TYR A N 1
ATOM 681 C CA . TYR A 1 88 ? -30.406 2.690 31.799 1.00 52.00 88 TYR A CA 1
ATOM 682 C C . TYR A 1 88 ? -29.956 1.367 31.181 1.00 52.00 88 TYR A C 1
ATOM 684 O O . TYR A 1 88 ? -28.720 1.154 31.104 1.00 52.00 88 TYR A O 1
#

Radius of gyration: 25.39 Å; chains: 1; bounding box: 55×28×67 Å

Organism: NCBI:txid2594794

Secondary structure (DSSP, 8-state):
-----------------S--HHHHHHHTT-SSHHHHHHHHHHHHHHHHHHHHHHHHHHHHHHHHHHHHHHHHHHHHHHHHHHHHHHT-

Sequence (88 aa):
MRRPSQVLAFALAASLSLGSCSLIRSDANSRNPLIAEQAQRVNDLQRQVDDQNRLVDTEKAKEKALKYQLKSAKQELKARKQQAKSGY